Protein AF-A0ABD5Q611-F1 (afdb_monomer)

Sequence (118 aa):
MSETDDLRDRHEDLTPADRVVVSYPADLSDWGRFQVEKDTFEAYLRKTKTDRVRQGDGWEEFVGVGCCGSTLDVPLRVERIESGETFGPDTEIEWAVREACGMQGGWKVQSRDGPNEV

InterPro domains:
  IPR058274 Domain of unknown function DUF7968 [PF25922] (15-117)

Solvent-accessible surface area (backbone atoms only — not comparable to full-atom values): 7280 Å² total; per-residue (Å²): 136,75,92,77,65,69,82,67,57,86,62,69,86,58,45,51,16,58,32,35,34,37,26,37,41,62,79,60,49,71,70,57,51,61,48,61,75,30,70,69,43,49,55,43,45,32,68,70,42,59,56,84,56,53,70,68,45,65,52,72,44,79,74,48,64,47,100,84,71,47,75,43,65,45,62,35,30,28,74,38,66,42,58,59,33,18,41,26,92,79,35,41,79,42,83,43,78,35,82,57,78,77,69,93,72,86,78,82,79,88,78,89,78,77,89,80,84,129

Mean predicted aligned error: 12.03 Å

Structure (mmCIF, N/CA/C/O backbone):
data_AF-A0ABD5Q611-F1
#
_entry.id   AF-A0ABD5Q611-F1
#
loop_
_atom_site.group_PDB
_atom_site.id
_atom_site.type_symbol
_atom_site.label_atom_id
_atom_site.label_alt_id
_atom_site.label_comp_id
_atom_site.label_asym_id
_atom_site.label_entity_id
_atom_site.label_seq_id
_atom_site.pdbx_PDB_ins_code
_atom_site.Cartn_x
_atom_site.Cartn_y
_atom_site.Cartn_z
_atom_site.occupancy
_atom_site.B_iso_or_equiv
_atom_site.auth_seq_id
_atom_site.auth_comp_id
_atom_site.auth_asym_id
_atom_site.auth_atom_id
_atom_site.pdbx_PDB_model_num
ATOM 1 N N . MET A 1 1 ? -16.956 23.882 23.708 1.00 41.91 1 MET A N 1
ATOM 2 C CA . MET A 1 1 ? -16.518 22.484 23.521 1.00 41.91 1 MET A CA 1
ATOM 3 C C . MET A 1 1 ? -16.726 22.191 22.051 1.00 41.91 1 MET A C 1
ATOM 5 O O . MET A 1 1 ? -17.814 22.444 21.564 1.00 41.91 1 MET A O 1
ATOM 9 N N . SER A 1 2 ? -15.630 21.917 21.352 1.00 46.09 2 SER A N 1
ATOM 10 C CA . SER A 1 2 ? -15.431 22.192 19.927 1.00 46.09 2 SER A CA 1
ATOM 11 C C . SER A 1 2 ? -16.188 21.246 18.989 1.00 46.09 2 SER A C 1
ATOM 13 O O . SER A 1 2 ? -16.067 20.036 19.111 1.00 46.09 2 SER A O 1
ATOM 15 N N . GLU A 1 3 ? -16.864 21.815 17.989 1.00 49.81 3 GLU A N 1
ATOM 16 C CA . GLU A 1 3 ? -17.593 21.153 16.885 1.00 49.81 3 GLU A CA 1
ATOM 17 C C . GLU A 1 3 ? -16.686 20.426 15.860 1.00 49.81 3 GLU A C 1
ATOM 19 O O . GLU A 1 3 ? -17.089 20.149 14.737 1.00 49.81 3 GLU A O 1
ATOM 24 N N . THR A 1 4 ? -15.434 20.119 16.212 1.00 48.72 4 THR A N 1
ATOM 25 C CA . THR A 1 4 ? -14.454 19.462 15.317 1.00 48.72 4 THR A CA 1
ATOM 26 C C . THR A 1 4 ? -14.280 17.970 15.633 1.00 48.72 4 THR A C 1
ATOM 28 O O . THR A 1 4 ? -13.516 17.278 14.966 1.00 48.72 4 THR A O 1
ATOM 31 N N . ASP A 1 5 ? -14.988 17.465 16.645 1.00 50.66 5 ASP A N 1
ATOM 32 C CA . ASP A 1 5 ? -14.859 16.087 17.132 1.00 50.66 5 ASP A CA 1
ATOM 33 C C . ASP A 1 5 ? -15.815 15.091 16.452 1.00 50.66 5 ASP A C 1
ATOM 35 O O . ASP A 1 5 ? -15.577 13.897 16.509 1.00 50.66 5 A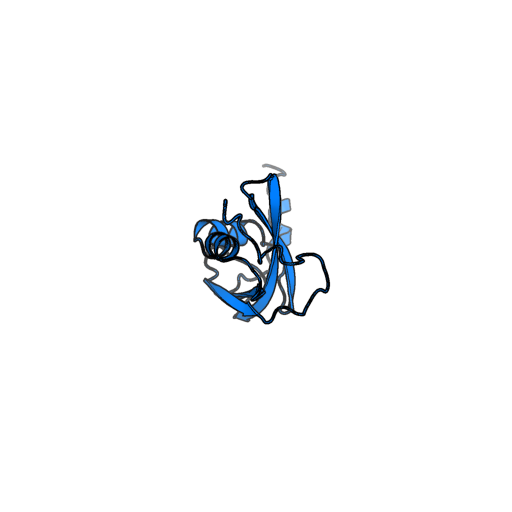SP A O 1
ATOM 39 N N . ASP A 1 6 ? -16.843 15.568 15.746 1.00 51.25 6 ASP A N 1
ATOM 40 C CA . ASP A 1 6 ? -17.959 14.735 15.254 1.00 51.25 6 ASP A CA 1
ATOM 41 C C . ASP A 1 6 ? -17.693 14.090 13.873 1.00 51.25 6 ASP A C 1
ATOM 43 O O . ASP A 1 6 ? -18.314 13.111 13.475 1.00 51.25 6 ASP A O 1
ATOM 47 N N . LEU A 1 7 ? -16.720 14.603 13.110 1.00 50.50 7 LEU A N 1
ATOM 48 C CA . LEU A 1 7 ? -16.393 14.070 11.776 1.00 50.50 7 LEU A CA 1
ATOM 49 C C . LEU A 1 7 ? -15.438 12.867 11.808 1.00 50.50 7 LEU A C 1
ATOM 51 O O . LEU A 1 7 ? -15.226 12.238 10.772 1.00 50.50 7 LEU A O 1
ATOM 55 N N . ARG A 1 8 ? -14.863 12.551 12.975 1.00 53.22 8 ARG A N 1
ATOM 56 C CA . ARG A 1 8 ? -13.990 11.382 13.175 1.00 53.22 8 ARG A CA 1
ATOM 57 C C . ARG A 1 8 ? -14.772 10.115 13.539 1.00 53.22 8 ARG A C 1
ATOM 59 O O . ARG A 1 8 ? -14.230 9.030 13.385 1.00 53.22 8 ARG A O 1
ATOM 66 N N . ASP A 1 9 ? -16.039 10.277 13.919 1.00 46.69 9 ASP A N 1
ATOM 67 C CA . ASP A 1 9 ? -16.898 9.226 14.476 1.00 46.69 9 ASP A CA 1
ATOM 68 C C . ASP A 1 9 ? -17.554 8.341 13.391 1.00 46.69 9 ASP A C 1
ATOM 70 O O . ASP A 1 9 ? -17.818 7.156 13.554 1.00 46.69 9 ASP A O 1
ATOM 74 N N . ARG A 1 10 ? -17.707 8.849 12.160 1.00 50.03 10 ARG A N 1
ATOM 75 C CA . ARG A 1 10 ? -18.337 8.068 11.073 1.00 50.03 10 ARG A CA 1
ATOM 76 C C . ARG A 1 10 ? -17.439 7.030 10.384 1.00 50.03 10 ARG A C 1
ATOM 78 O O . ARG A 1 10 ? -17.839 6.472 9.360 1.00 50.03 10 ARG A O 1
ATOM 85 N N . HIS A 1 11 ? -16.230 6.811 10.889 1.00 53.28 11 HIS A N 1
ATOM 86 C CA . HIS A 1 11 ? -15.332 5.731 10.452 1.00 53.28 11 HIS A CA 1
ATOM 87 C C . HIS A 1 11 ? -15.266 4.579 11.470 1.00 53.28 11 HIS A C 1
ATOM 89 O O . HIS A 1 11 ? -14.586 3.588 11.226 1.00 53.28 11 HIS A O 1
ATOM 95 N N . GLU A 1 12 ? -15.975 4.689 12.598 1.00 53.53 12 GLU A N 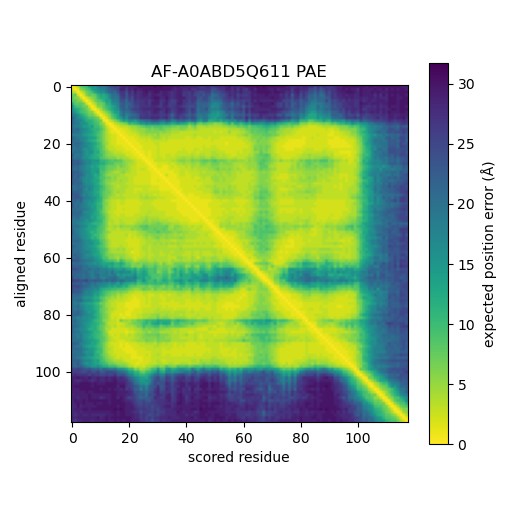1
ATOM 96 C CA . GLU A 1 12 ? -15.660 3.950 13.828 1.00 53.53 12 GLU A CA 1
ATOM 97 C C . GLU A 1 12 ? -16.163 2.504 13.919 1.00 53.53 12 GLU A C 1
ATOM 99 O O . GLU A 1 12 ? -15.773 1.792 14.841 1.00 53.53 12 GLU A O 1
ATOM 104 N N . ASP A 1 13 ? -16.944 2.011 12.958 1.00 60.91 13 ASP A N 1
ATOM 105 C CA . ASP A 1 13 ? -17.363 0.600 12.957 1.00 60.91 13 ASP A CA 1
ATOM 106 C C . ASP A 1 13 ? -16.431 -0.322 12.152 1.00 60.91 13 ASP A C 1
ATOM 108 O O . ASP A 1 13 ? -16.625 -1.542 12.135 1.00 60.91 13 ASP A O 1
ATOM 112 N N . LEU A 1 14 ? -15.430 0.219 11.451 1.00 73.69 14 LEU A N 1
ATOM 113 C CA . LEU A 1 14 ? -14.511 -0.607 10.672 1.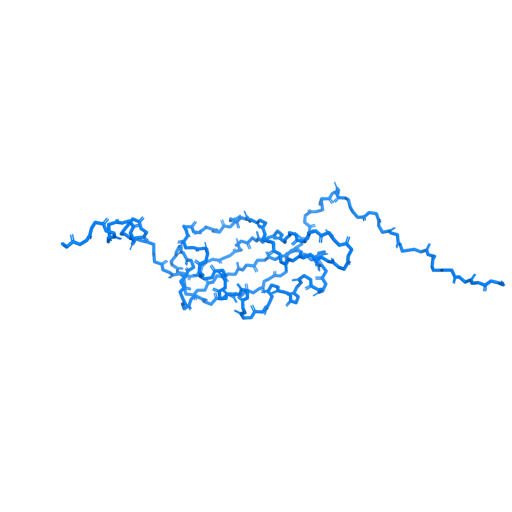00 73.69 14 LEU A CA 1
ATOM 114 C C . LEU A 1 14 ? -13.398 -1.123 11.582 1.00 73.69 14 LEU A C 1
ATOM 116 O O . LEU A 1 14 ? -12.543 -0.373 12.049 1.00 73.69 14 LEU A O 1
ATOM 120 N N . THR A 1 15 ? -13.394 -2.432 11.823 1.00 86.31 15 THR A N 1
ATOM 121 C CA . THR A 1 15 ? -12.303 -3.071 12.561 1.00 86.31 15 THR A CA 1
ATOM 122 C C . THR A 1 15 ? -11.058 -3.149 11.673 1.00 86.31 15 THR A C 1
ATOM 124 O O . THR A 1 15 ? -11.160 -3.601 10.528 1.00 86.31 15 THR A O 1
ATOM 127 N N . PRO A 1 16 ? -9.883 -2.697 12.150 1.00 89.38 16 PRO A N 1
ATOM 128 C CA . PRO A 1 16 ? -8.648 -2.806 11.388 1.00 89.38 16 PRO A CA 1
ATOM 129 C C . PRO A 1 16 ? -8.288 -4.268 11.163 1.00 89.38 16 PRO A C 1
ATOM 131 O O . PRO A 1 16 ? -8.472 -5.107 12.045 1.00 89.38 16 PRO A O 1
ATOM 134 N N . ALA A 1 17 ? -7.795 -4.563 9.965 1.00 91.56 17 ALA A N 1
ATOM 135 C CA . ALA A 1 17 ? -7.359 -5.902 9.624 1.00 91.56 17 ALA A CA 1
ATOM 136 C C . ALA A 1 17 ? -6.052 -6.255 10.331 1.00 91.56 17 ALA A C 1
ATOM 138 O O . ALA A 1 17 ? -5.161 -5.411 10.442 1.00 91.56 17 ALA A O 1
ATOM 139 N N . ASP A 1 18 ? -5.916 -7.509 10.759 1.00 91.69 18 ASP A N 1
ATOM 140 C CA . ASP A 1 18 ? -4.653 -8.004 11.311 1.00 91.69 18 ASP A CA 1
ATOM 141 C C . ASP A 1 18 ? -3.610 -8.083 10.190 1.00 91.69 18 ASP A C 1
ATOM 143 O O . ASP A 1 18 ? -2.458 -7.679 10.358 1.00 91.69 18 ASP A O 1
ATOM 147 N N . ARG A 1 19 ? -4.035 -8.557 9.011 1.00 92.62 19 ARG A N 1
ATOM 148 C CA . ARG A 1 19 ? -3.172 -8.703 7.838 1.00 92.62 19 ARG A CA 1
ATOM 149 C C . ARG A 1 19 ? -3.932 -8.503 6.534 1.00 92.62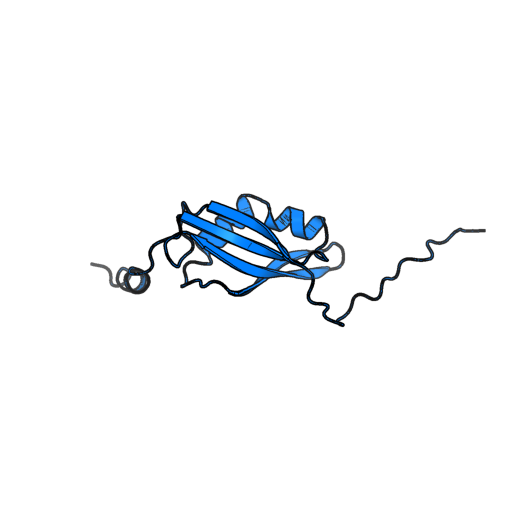 19 ARG A C 1
ATOM 151 O O . ARG A 1 19 ? -5.026 -9.030 6.345 1.00 92.62 19 ARG A O 1
ATOM 158 N N . VAL A 1 20 ? -3.316 -7.802 5.590 1.00 93.56 20 VAL A N 1
ATOM 159 C CA . VAL A 1 20 ? -3.837 -7.605 4.233 1.00 93.56 20 VAL A CA 1
ATOM 160 C C . VAL A 1 20 ? -2.777 -8.017 3.222 1.00 93.56 20 VAL A C 1
ATOM 162 O O . VAL A 1 20 ? -1.645 -7.544 3.266 1.00 93.56 20 VAL A O 1
ATOM 165 N N . VAL A 1 21 ? -3.151 -8.887 2.286 1.00 94.62 21 VAL A N 1
ATOM 166 C CA . VAL A 1 21 ? -2.296 -9.258 1.155 1.00 94.62 21 VAL A CA 1
ATOM 167 C C . VAL A 1 21 ? -2.647 -8.359 -0.018 1.00 94.62 21 VAL A C 1
ATOM 169 O O . VAL A 1 21 ? -3.771 -8.406 -0.528 1.00 94.62 21 VAL A O 1
ATOM 172 N N . VAL A 1 22 ? -1.686 -7.556 -0.457 1.00 93.69 22 VAL A N 1
ATOM 173 C CA . VAL A 1 22 ? -1.818 -6.648 -1.596 1.00 93.69 22 VAL A CA 1
ATOM 174 C C . VAL A 1 22 ? -0.912 -7.138 -2.712 1.00 93.69 22 VAL A C 1
ATOM 176 O O . VAL A 1 22 ? 0.250 -7.465 -2.487 1.00 93.69 22 VAL A O 1
ATOM 179 N N . SER A 1 23 ? -1.434 -7.187 -3.932 1.00 92.69 23 SER A N 1
ATOM 180 C CA . SER A 1 23 ? -0.667 -7.565 -5.103 1.00 92.69 23 SER A CA 1
ATOM 181 C C . SER A 1 23 ? -0.418 -6.418 -6.063 1.00 92.69 23 SER A C 1
ATOM 183 O O . SER A 1 23 ? -1.245 -5.522 -6.244 1.00 92.69 23 SER A O 1
ATOM 185 N N . TYR A 1 24 ? 0.720 -6.506 -6.738 1.00 89.62 24 TYR A N 1
ATOM 186 C CA . TYR A 1 24 ? 1.062 -5.707 -7.905 1.00 89.62 24 TYR A CA 1
ATOM 187 C C . TYR A 1 24 ? 1.364 -6.644 -9.089 1.00 89.62 24 TYR A C 1
ATOM 189 O O . TYR A 1 24 ? 1.645 -7.833 -8.887 1.00 89.62 24 TYR A O 1
ATOM 197 N N . PRO A 1 25 ? 1.259 -6.174 -10.342 1.00 87.62 25 PRO A N 1
ATOM 198 C CA . PRO A 1 25 ? 1.395 -7.054 -11.492 1.00 87.62 25 PRO A CA 1
ATOM 199 C C . PRO A 1 25 ? 2.861 -7.426 -11.759 1.00 87.62 25 PRO A C 1
ATOM 201 O O . PRO A 1 25 ? 3.782 -6.653 -11.494 1.00 87.62 25 PRO A O 1
ATOM 204 N N . ALA A 1 26 ? 3.084 -8.620 -12.305 1.00 86.06 26 ALA A N 1
ATOM 205 C CA . ALA A 1 26 ? 4.417 -9.154 -12.574 1.00 86.06 26 ALA A CA 1
ATOM 206 C C . ALA A 1 26 ? 5.230 -8.327 -13.587 1.00 86.06 26 ALA A C 1
ATOM 208 O O . ALA A 1 26 ? 6.454 -8.421 -13.594 1.00 86.06 26 ALA A O 1
ATOM 209 N N . ASP A 1 27 ? 4.597 -7.502 -14.422 1.00 82.25 27 ASP A N 1
ATOM 210 C CA . ASP A 1 27 ? 5.283 -6.583 -15.338 1.00 82.25 27 ASP A CA 1
ATOM 211 C C . ASP A 1 27 ? 5.732 -5.271 -14.670 1.00 82.25 27 ASP A C 1
ATOM 213 O O . ASP A 1 27 ? 6.435 -4.477 -15.297 1.00 82.25 27 ASP A O 1
ATOM 217 N N . LEU A 1 28 ? 5.395 -5.053 -13.389 1.00 83.38 28 LEU A N 1
ATOM 218 C CA . LEU A 1 28 ? 5.881 -3.898 -12.642 1.00 83.38 28 LEU A CA 1
ATOM 219 C C . LEU A 1 28 ? 7.412 -3.910 -12.600 1.00 83.38 28 LEU A C 1
ATOM 221 O O . LEU A 1 28 ? 8.021 -4.888 -12.161 1.00 83.38 28 LEU A O 1
ATOM 225 N N . SER A 1 29 ? 8.015 -2.796 -13.020 1.00 81.88 29 SER A N 1
ATOM 226 C CA . SER A 1 29 ? 9.468 -2.602 -12.990 1.00 81.88 29 SER A CA 1
ATOM 227 C C . SER A 1 29 ? 10.054 -2.790 -11.587 1.00 81.88 29 SER A C 1
ATOM 229 O O . SER A 1 29 ? 9.416 -2.437 -10.594 1.00 81.88 29 SER A O 1
ATOM 231 N N . ASP A 1 30 ? 11.305 -3.250 -11.501 1.00 83.50 30 ASP A N 1
ATOM 232 C CA . ASP A 1 30 ? 12.008 -3.426 -10.220 1.00 83.50 30 ASP A CA 1
ATOM 233 C C . ASP A 1 30 ? 12.059 -2.134 -9.394 1.00 83.50 30 ASP A C 1
ATOM 235 O O . ASP A 1 30 ? 11.961 -2.165 -8.170 1.00 83.50 30 ASP A O 1
ATOM 239 N N . TRP A 1 31 ? 12.149 -0.977 -10.060 1.00 83.06 31 TRP A N 1
ATOM 240 C CA . TRP A 1 31 ? 12.089 0.318 -9.385 1.00 83.06 31 TRP A CA 1
ATOM 241 C C . TRP A 1 31 ? 10.725 0.566 -8.730 1.00 83.06 31 TRP A C 1
ATOM 243 O O . TRP A 1 31 ? 10.680 1.021 -7.591 1.00 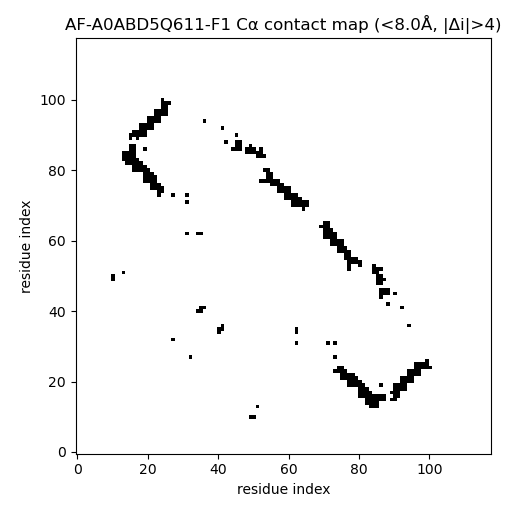83.06 31 TRP A O 1
ATOM 253 N N . GLY A 1 32 ? 9.625 0.242 -9.419 1.00 83.38 32 GLY A N 1
ATOM 254 C CA . GLY A 1 32 ? 8.272 0.345 -8.866 1.00 83.38 32 GLY A CA 1
ATOM 255 C C . GLY A 1 32 ? 8.065 -0.596 -7.679 1.00 83.38 32 GLY A C 1
ATOM 256 O O . GLY A 1 32 ? 7.568 -0.159 -6.644 1.00 83.38 32 GLY A O 1
ATOM 257 N N . ARG A 1 33 ? 8.538 -1.846 -7.791 1.00 85.31 33 ARG A N 1
ATOM 258 C CA . ARG A 1 33 ? 8.529 -2.832 -6.693 1.00 85.31 33 ARG A CA 1
ATOM 259 C C . ARG A 1 33 ? 9.278 -2.312 -5.471 1.00 85.31 33 ARG A C 1
ATOM 261 O O . ARG A 1 33 ? 8.741 -2.284 -4.371 1.00 85.31 33 ARG A O 1
ATOM 268 N N . PHE A 1 34 ? 10.477 -1.778 -5.691 1.00 85.12 34 PHE A N 1
ATOM 269 C CA . PHE A 1 34 ? 11.285 -1.187 -4.632 1.00 85.12 34 PHE A CA 1
ATOM 270 C C . PHE A 1 34 ? 10.622 0.020 -3.953 1.00 85.12 34 PHE A C 1
ATOM 272 O O . PHE A 1 34 ? 10.940 0.302 -2.804 1.00 85.12 34 PHE A O 1
ATOM 279 N N . GLN A 1 35 ? 9.741 0.774 -4.621 1.00 85.69 35 GLN A N 1
ATOM 280 C CA . GLN A 1 35 ? 9.004 1.852 -3.948 1.00 85.69 35 GLN A CA 1
ATOM 281 C C . GLN A 1 35 ? 7.860 1.317 -3.086 1.00 85.69 35 GLN A C 1
ATOM 283 O O . GLN A 1 35 ? 7.706 1.794 -1.963 1.00 85.69 35 GLN A O 1
ATOM 288 N N . VAL A 1 36 ? 7.083 0.352 -3.590 1.00 87.06 36 VAL A N 1
ATOM 289 C CA . VAL A 1 36 ? 5.908 -0.166 -2.866 1.00 87.06 36 VAL A CA 1
ATOM 290 C C . VAL A 1 36 ? 6.288 -1.038 -1.669 1.00 87.06 36 VAL A C 1
ATOM 292 O O . VAL A 1 36 ? 5.617 -0.984 -0.649 1.00 87.06 36 VAL A O 1
ATOM 295 N N . GLU A 1 37 ? 7.409 -1.758 -1.737 1.00 88.25 37 GLU A N 1
ATOM 296 C CA . GLU A 1 37 ? 7.894 -2.630 -0.652 1.00 88.25 37 GLU A CA 1
ATOM 297 C C . GLU A 1 37 ? 8.628 -1.877 0.476 1.00 88.25 37 GLU A C 1
ATOM 299 O O . GLU A 1 37 ? 9.219 -2.488 1.362 1.00 88.25 37 GLU A O 1
ATOM 304 N N . LYS A 1 38 ? 8.639 -0.537 0.464 1.00 90.00 38 LYS A N 1
ATOM 305 C CA . LYS A 1 38 ? 9.235 0.256 1.550 1.00 90.00 38 LYS A CA 1
ATOM 306 C C . LYS A 1 38 ? 8.275 0.409 2.717 1.00 90.00 38 LYS A C 1
ATOM 308 O O . LYS A 1 38 ? 7.125 0.800 2.524 1.00 90.00 38 LYS A O 1
ATOM 313 N N . ASP A 1 39 ? 8.817 0.377 3.934 1.00 88.88 39 ASP A N 1
ATOM 314 C CA . ASP A 1 39 ? 8.070 0.676 5.166 1.00 88.88 39 ASP A CA 1
ATOM 315 C C . ASP A 1 39 ? 7.358 2.039 5.118 1.00 88.88 39 ASP A C 1
ATOM 317 O O . ASP A 1 39 ? 6.291 2.233 5.694 1.00 88.88 39 ASP A O 1
ATOM 321 N N . THR A 1 40 ? 7.945 3.021 4.421 1.00 88.69 40 THR A N 1
ATOM 322 C CA . THR A 1 40 ? 7.335 4.353 4.269 1.00 88.69 40 THR A CA 1
ATOM 323 C C . THR A 1 40 ? 6.060 4.305 3.429 1.00 88.69 40 THR A C 1
ATOM 325 O O . THR A 1 40 ? 5.120 5.048 3.709 1.00 88.69 40 THR A O 1
ATOM 328 N N . PHE A 1 41 ? 6.018 3.437 2.419 1.00 88.56 41 PHE A N 1
ATOM 329 C CA . PHE A 1 41 ? 4.841 3.243 1.581 1.00 88.56 41 PHE A CA 1
ATOM 330 C C . PHE A 1 41 ? 3.761 2.459 2.328 1.00 88.56 41 PHE A C 1
ATOM 332 O O . PHE A 1 41 ? 2.598 2.851 2.317 1.00 88.56 41 PHE A O 1
ATOM 339 N N . GLU A 1 42 ? 4.142 1.431 3.084 1.00 90.75 42 GLU A N 1
ATOM 340 C CA . GLU A 1 42 ? 3.215 0.722 3.972 1.00 90.75 42 GLU A CA 1
ATOM 341 C C . GLU A 1 42 ? 2.596 1.656 5.016 1.00 90.75 42 GLU A C 1
ATOM 343 O O . GLU A 1 42 ? 1.377 1.705 5.180 1.00 90.75 42 GLU A O 1
ATOM 348 N N . ALA A 1 43 ? 3.418 2.477 5.674 1.00 89.56 43 ALA A N 1
ATOM 349 C CA . ALA A 1 43 ? 2.944 3.480 6.622 1.00 89.56 43 ALA A CA 1
ATOM 350 C C . ALA A 1 43 ? 2.045 4.538 5.962 1.00 89.56 43 ALA A C 1
ATOM 352 O O . ALA A 1 43 ? 1.165 5.087 6.625 1.00 89.56 43 ALA A O 1
ATOM 353 N N . TYR A 1 44 ? 2.266 4.845 4.681 1.00 89.62 44 TYR A N 1
ATOM 354 C CA . TYR A 1 44 ? 1.373 5.695 3.899 1.00 89.62 44 TYR A CA 1
ATOM 355 C C . TYR A 1 44 ? 0.018 5.012 3.691 1.00 89.62 44 TYR A C 1
ATOM 357 O O . TYR A 1 44 ? -0.997 5.615 4.028 1.00 89.62 44 TYR A O 1
ATOM 365 N N . LEU A 1 45 ? -0.010 3.752 3.245 1.00 89.25 45 LEU A N 1
ATOM 366 C CA . LEU A 1 45 ? -1.253 3.000 3.040 1.00 89.25 45 LEU A CA 1
ATOM 367 C C . LEU A 1 45 ? -2.078 2.892 4.326 1.00 89.25 45 LEU A C 1
ATOM 369 O O . LEU A 1 45 ? -3.273 3.169 4.298 1.00 89.25 45 LEU A O 1
ATOM 373 N N . ARG A 1 46 ? -1.441 2.610 5.469 1.00 88.81 46 ARG A N 1
ATOM 374 C CA . ARG A 1 46 ? -2.106 2.589 6.788 1.00 88.81 46 ARG A CA 1
ATOM 375 C C . ARG A 1 46 ? -2.733 3.929 7.186 1.00 88.81 46 ARG A C 1
ATOM 377 O O . ARG A 1 46 ? -3.635 3.966 8.012 1.00 88.81 46 ARG A O 1
ATOM 384 N N . LYS A 1 47 ? -2.239 5.043 6.639 1.00 87.56 47 LYS A N 1
ATOM 385 C CA . LYS A 1 47 ? -2.752 6.393 6.924 1.00 87.56 47 LYS A CA 1
ATOM 386 C C . LYS A 1 47 ? -3.789 6.865 5.916 1.00 87.56 47 LYS A C 1
ATOM 388 O O . LYS A 1 47 ? -4.606 7.710 6.266 1.00 87.56 47 LYS A O 1
ATOM 393 N N . THR A 1 48 ? -3.713 6.401 4.671 1.00 87.00 48 THR A N 1
ATOM 394 C CA . THR A 1 48 ? -4.556 6.902 3.578 1.00 87.00 48 THR A CA 1
ATOM 395 C C . THR A 1 48 ? -5.680 5.957 3.193 1.00 87.00 48 THR A C 1
ATOM 397 O O . THR A 1 48 ? -6.712 6.428 2.726 1.00 87.00 48 THR A O 1
ATOM 400 N N . LYS A 1 49 ? -5.530 4.647 3.406 1.00 84.94 49 LYS A N 1
ATOM 401 C CA . LYS A 1 49 ? -6.559 3.633 3.128 1.00 84.94 49 LYS A CA 1
ATOM 402 C C . LYS A 1 49 ? -7.375 3.323 4.377 1.00 84.94 49 LYS A C 1
ATOM 404 O O . LYS A 1 49 ? -7.527 2.170 4.761 1.00 84.94 49 LYS A O 1
ATOM 409 N N . THR A 1 50 ? -7.900 4.364 5.012 1.00 79.50 50 THR A N 1
ATOM 410 C CA . THR A 1 50 ? -8.759 4.193 6.187 1.00 79.50 50 THR A CA 1
ATOM 411 C C . THR A 1 50 ? -10.142 3.671 5.801 1.00 79.50 50 THR A C 1
ATOM 413 O O . THR A 1 50 ? -10.869 3.167 6.653 1.00 79.50 50 THR A O 1
ATOM 416 N N . ASP A 1 51 ? -10.563 3.832 4.541 1.00 83.88 51 ASP A N 1
ATOM 417 C CA . ASP A 1 51 ? -11.887 3.407 4.082 1.00 83.88 51 ASP A CA 1
ATOM 418 C C . ASP A 1 51 ? -12.054 1.883 4.096 1.00 83.88 51 ASP A C 1
ATOM 420 O O . ASP A 1 51 ? -11.091 1.122 4.195 1.00 83.88 51 ASP A O 1
ATOM 424 N N . ARG A 1 52 ? -13.308 1.432 3.980 1.00 86.19 52 ARG A N 1
ATOM 425 C CA . ARG A 1 52 ? -13.624 0.005 3.922 1.00 86.19 52 ARG A CA 1
ATOM 426 C C . ARG A 1 52 ? -12.912 -0.651 2.740 1.00 86.19 52 ARG A C 1
ATOM 428 O O . ARG A 1 52 ? -13.139 -0.254 1.598 1.00 86.19 52 ARG A O 1
ATOM 435 N N . VAL A 1 53 ? -12.170 -1.717 3.017 1.00 88.69 53 VAL A N 1
ATOM 436 C CA . VAL A 1 53 ? -11.478 -2.537 2.021 1.00 88.69 53 VAL A CA 1
ATOM 437 C C . VAL A 1 53 ? -12.094 -3.919 1.931 1.00 88.69 53 VAL A C 1
ATOM 439 O O . VAL A 1 53 ? -12.488 -4.530 2.925 1.00 88.69 53 VAL A O 1
ATOM 442 N N . ARG A 1 54 ? -12.199 -4.417 0.704 1.00 88.44 54 ARG A N 1
ATOM 443 C CA . ARG A 1 54 ? -12.702 -5.749 0.388 1.00 88.44 54 ARG A CA 1
ATOM 444 C C . ARG A 1 54 ? -11.700 -6.500 -0.465 1.00 88.44 54 ARG A C 1
ATOM 446 O O . ARG A 1 54 ? -10.928 -5.927 -1.230 1.00 88.44 54 ARG A O 1
ATOM 453 N N . GLN A 1 55 ? -11.756 -7.823 -0.366 1.00 90.94 55 GLN A N 1
ATOM 454 C CA . GLN A 1 55 ? -11.045 -8.677 -1.303 1.00 90.94 55 GLN A CA 1
ATOM 455 C C . GLN A 1 55 ? -11.460 -8.338 -2.741 1.00 90.94 55 GLN A C 1
ATOM 457 O O . GLN A 1 55 ? -12.648 -8.277 -3.057 1.00 90.94 55 GLN A O 1
ATOM 462 N N . GLY A 1 56 ? -10.468 -8.154 -3.607 1.00 90.19 56 GLY A N 1
ATOM 463 C CA . GLY A 1 56 ? -10.645 -7.781 -5.005 1.00 90.19 56 GLY A CA 1
ATOM 464 C C . GLY A 1 56 ? -10.646 -6.276 -5.263 1.00 90.19 56 GLY A C 1
ATOM 465 O O . GLY A 1 56 ? -10.549 -5.898 -6.432 1.00 90.19 56 GLY A O 1
ATOM 466 N N . ASP A 1 57 ? -10.698 -5.430 -4.228 1.00 90.94 57 ASP A N 1
ATOM 467 C CA . ASP A 1 57 ? -10.577 -3.983 -4.406 1.00 90.94 57 ASP A CA 1
ATOM 468 C C . ASP A 1 57 ? -9.224 -3.655 -5.035 1.00 90.94 57 ASP A C 1
ATOM 470 O O . ASP A 1 57 ? -8.180 -4.148 -4.604 1.00 90.94 57 ASP A O 1
ATOM 474 N N . GLY A 1 58 ? -9.251 -2.832 -6.079 1.00 90.25 58 GLY A N 1
ATOM 475 C CA . GLY A 1 58 ? -8.063 -2.406 -6.800 1.00 90.25 58 GLY A CA 1
ATOM 476 C C . GLY A 1 58 ? -8.040 -0.900 -6.981 1.00 90.25 58 GLY A C 1
ATOM 477 O O . GLY A 1 58 ? -9.081 -0.275 -7.186 1.00 90.25 58 GLY A O 1
ATOM 478 N N . TRP A 1 59 ? -6.848 -0.324 -6.902 1.00 89.69 59 TRP A N 1
ATOM 479 C CA . TRP A 1 59 ? -6.617 1.100 -7.108 1.00 89.69 59 TRP A CA 1
ATOM 480 C C . TRP A 1 59 ? -5.245 1.332 -7.729 1.00 89.69 59 TRP A C 1
ATOM 482 O O . TRP A 1 59 ? -4.347 0.495 -7.645 1.00 89.69 59 TRP A O 1
ATOM 492 N N . GLU A 1 60 ? -5.088 2.491 -8.347 1.00 87.25 60 GLU A N 1
ATOM 493 C CA . GLU A 1 60 ? -3.810 2.959 -8.865 1.00 87.25 60 GLU A CA 1
ATOM 494 C C . GLU A 1 60 ? -3.167 3.865 -7.817 1.00 87.25 60 GLU A C 1
ATOM 496 O O . GLU A 1 60 ? -3.814 4.778 -7.301 1.00 87.25 60 GLU A O 1
ATOM 501 N N . GLU A 1 61 ? -1.921 3.571 -7.451 1.00 87.00 61 GLU A N 1
ATOM 502 C CA . GLU A 1 61 ? -1.180 4.339 -6.454 1.00 87.00 61 GLU A CA 1
ATOM 503 C C . GLU A 1 61 ? 0.041 4.997 -7.087 1.00 87.00 61 GLU A C 1
ATOM 505 O O . GLU A 1 61 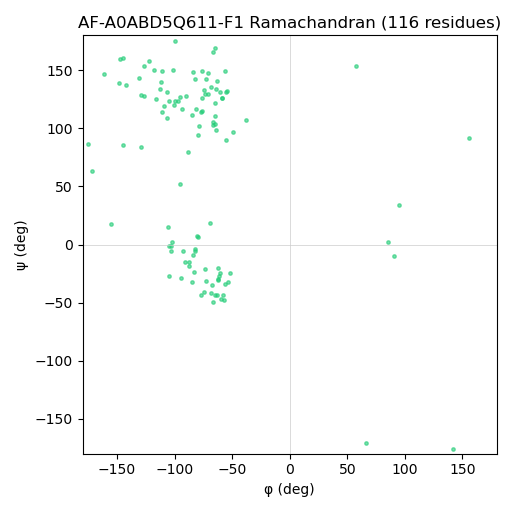? 0.879 4.333 -7.704 1.00 87.00 61 GLU A O 1
ATOM 510 N N . PHE A 1 62 ? 0.147 6.312 -6.925 1.00 83.50 62 PHE A N 1
ATOM 511 C CA . PHE A 1 62 ? 1.247 7.082 -7.484 1.00 83.50 62 PHE A CA 1
ATOM 512 C C . PHE A 1 62 ? 2.513 6.869 -6.647 1.00 83.50 62 PHE A C 1
ATOM 514 O O . PHE A 1 62 ? 2.588 7.293 -5.492 1.00 83.50 62 PHE A O 1
ATOM 521 N N . VAL A 1 63 ? 3.539 6.246 -7.233 1.00 79.31 63 VAL A N 1
ATOM 522 C CA . VAL A 1 63 ? 4.808 5.948 -6.532 1.00 79.31 63 VAL A CA 1
ATOM 523 C C . VAL A 1 63 ? 5.948 6.892 -6.905 1.00 79.31 63 VAL A C 1
ATOM 525 O O . VAL A 1 63 ? 7.030 6.832 -6.319 1.00 79.31 63 VAL A O 1
ATOM 528 N N . GLY A 1 64 ? 5.725 7.784 -7.869 1.00 71.06 64 GLY A N 1
ATOM 529 C CA . GLY A 1 64 ? 6.668 8.841 -8.209 1.00 71.06 64 GLY A CA 1
ATOM 530 C C . GLY A 1 64 ? 6.771 9.128 -9.699 1.00 71.06 64 GLY A C 1
ATOM 531 O O . GLY A 1 64 ? 6.071 8.563 -10.536 1.00 71.06 64 GLY A O 1
ATOM 532 N N . VAL A 1 65 ? 7.688 10.040 -10.016 1.00 71.75 65 VAL A N 1
ATOM 533 C CA . VAL A 1 65 ? 8.017 10.432 -11.385 1.00 71.75 65 VAL A CA 1
ATOM 534 C C . VAL A 1 65 ? 9.357 9.806 -11.758 1.00 71.75 65 VAL A C 1
ATOM 536 O O . VAL A 1 65 ? 10.356 10.009 -11.067 1.00 71.75 65 VAL A O 1
ATOM 539 N N . GLY A 1 66 ? 9.384 9.038 -12.845 1.00 61.62 66 GLY A N 1
ATOM 540 C CA . GLY A 1 66 ? 10.615 8.481 -13.393 1.00 61.62 66 GLY A CA 1
ATOM 541 C C . GLY A 1 66 ? 11.568 9.566 -13.909 1.00 61.62 66 GLY A C 1
ATOM 542 O O . GLY A 1 66 ? 11.195 10.725 -14.085 1.00 61.62 66 GLY A O 1
ATOM 543 N N . CYS A 1 67 ? 12.804 9.167 -14.225 1.00 55.78 67 CYS A N 1
ATOM 544 C CA . CYS A 1 67 ? 13.889 10.052 -14.685 1.00 55.78 67 CYS A CA 1
ATOM 545 C C . CYS A 1 67 ? 13.502 10.969 -15.871 1.00 55.78 67 CYS A C 1
ATOM 547 O O . CYS A 1 67 ? 14.069 12.044 -16.041 1.00 55.78 67 CYS A O 1
ATOM 549 N N . CYS A 1 68 ? 12.505 10.575 -16.669 1.00 67.75 68 CYS A N 1
ATOM 550 C CA . CYS A 1 68 ? 12.051 11.307 -17.853 1.00 67.75 68 CYS A CA 1
ATOM 551 C C . CYS A 1 68 ? 10.711 12.044 -17.672 1.00 67.75 68 CYS A C 1
ATOM 553 O O . CYS A 1 68 ? 10.097 12.425 -18.665 1.00 67.75 68 CYS A O 1
ATOM 555 N N . GLY A 1 69 ? 10.228 12.240 -16.441 1.00 59.41 69 GLY A N 1
ATOM 556 C CA . GLY A 1 69 ? 8.988 12.989 -16.198 1.00 59.41 69 GLY A CA 1
ATOM 557 C C . GLY A 1 69 ? 7.698 12.166 -16.307 1.00 59.41 69 GLY A C 1
ATOM 558 O O . GLY A 1 69 ? 6.615 12.721 -16.156 1.00 59.41 69 GLY A O 1
ATOM 559 N N . SER A 1 70 ? 7.788 10.857 -16.555 1.00 62.66 70 SER A N 1
ATOM 560 C CA . SER A 1 70 ? 6.627 9.960 -16.571 1.00 62.66 70 SER A CA 1
ATOM 561 C C . SER A 1 70 ? 6.172 9.654 -15.147 1.00 62.66 70 SER A C 1
ATOM 563 O O . SER A 1 70 ? 6.982 9.204 -14.335 1.00 62.66 70 SER A O 1
ATOM 565 N N . THR A 1 71 ? 4.895 9.885 -14.844 1.00 71.19 71 THR A N 1
ATOM 566 C CA . THR A 1 71 ? 4.280 9.400 -13.606 1.00 71.19 71 THR A CA 1
ATOM 567 C C . THR A 1 71 ? 4.185 7.880 -13.668 1.00 71.19 71 THR A C 1
ATOM 569 O O . THR A 1 71 ? 3.853 7.319 -14.714 1.00 71.19 71 THR A O 1
ATOM 572 N N . LEU A 1 72 ? 4.549 7.213 -12.576 1.00 75.00 72 LEU A N 1
ATOM 573 C CA . LEU A 1 72 ? 4.327 5.785 -12.423 1.00 75.00 72 LEU A CA 1
ATOM 574 C C . LEU A 1 72 ? 3.190 5.580 -11.431 1.00 75.00 72 LEU A C 1
ATOM 576 O O . LEU A 1 72 ? 3.349 5.800 -10.228 1.00 75.00 72 LEU A O 1
ATOM 580 N N . ASP A 1 73 ? 2.065 5.137 -11.970 1.00 82.94 73 ASP A N 1
ATOM 581 C CA . ASP A 1 73 ? 0.903 4.700 -11.219 1.00 82.94 73 ASP A CA 1
ATOM 582 C C . ASP A 1 73 ? 0.933 3.169 -11.158 1.00 82.94 73 ASP A C 1
ATOM 584 O O . ASP A 1 73 ? 1.050 2.487 -12.180 1.00 82.94 73 ASP A O 1
ATOM 588 N N . VAL A 1 74 ? 0.920 2.616 -9.946 1.00 84.69 74 VAL A N 1
AT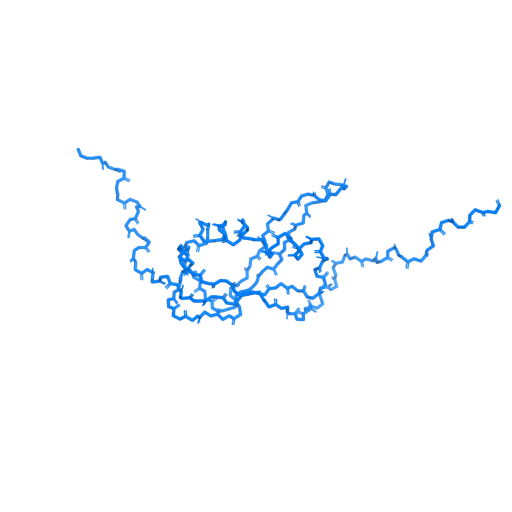OM 589 C CA . VAL A 1 74 ? 1.020 1.172 -9.719 1.00 84.69 74 VAL A CA 1
ATOM 590 C C . VAL A 1 74 ? -0.372 0.610 -9.445 1.00 84.69 74 VAL A C 1
ATOM 592 O O . VAL A 1 74 ? -0.990 1.007 -8.457 1.00 84.69 74 VAL A O 1
ATOM 595 N N . PRO A 1 75 ? -0.874 -0.331 -10.266 1.00 87.50 75 PRO A N 1
ATOM 596 C CA . PRO A 1 75 ? -2.191 -0.920 -10.067 1.00 87.50 75 PRO A CA 1
ATOM 597 C C . PRO A 1 75 ? -2.136 -2.001 -8.981 1.00 87.50 75 PRO A C 1
ATOM 599 O O . PRO A 1 75 ? -1.844 -3.177 -9.251 1.00 87.50 75 PRO A O 1
ATOM 602 N N . LEU A 1 76 ? -2.443 -1.590 -7.755 1.00 90.44 76 LEU A N 1
ATOM 603 C CA . LEU A 1 76 ? -2.521 -2.440 -6.576 1.00 90.44 76 LEU A CA 1
ATOM 604 C C . LEU A 1 76 ? -3.886 -3.118 -6.478 1.00 90.44 76 LEU A C 1
ATOM 606 O O . LEU A 1 76 ? -4.904 -2.568 -6.904 1.00 90.44 76 LEU A O 1
ATOM 610 N N . ARG A 1 77 ? -3.915 -4.325 -5.912 1.00 92.00 77 ARG A N 1
ATOM 611 C CA . ARG A 1 77 ? -5.155 -5.058 -5.641 1.00 92.00 77 ARG A CA 1
ATOM 612 C C . ARG A 1 77 ? -5.080 -5.801 -4.321 1.00 92.00 77 ARG A C 1
ATOM 614 O O . ARG A 1 77 ? -4.086 -6.459 -4.045 1.00 92.00 77 ARG A O 1
ATOM 621 N N . VAL A 1 78 ? -6.146 -5.767 -3.536 1.00 94.06 78 VAL A N 1
ATOM 622 C CA . VAL A 1 78 ? -6.270 -6.588 -2.330 1.00 94.06 78 VAL A CA 1
ATOM 623 C C . VAL A 1 78 ? -6.614 -8.015 -2.735 1.00 94.06 78 VAL A C 1
ATOM 625 O O . VAL A 1 78 ? -7.694 -8.292 -3.254 1.00 94.06 78 VAL A O 1
ATOM 628 N N . GLU A 1 79 ? -5.700 -8.943 -2.486 1.00 93.38 79 GLU A N 1
ATOM 629 C CA . GLU A 1 79 ? -5.915 -10.371 -2.731 1.00 93.38 79 GLU A CA 1
ATOM 630 C C . GLU A 1 79 ? -6.623 -11.045 -1.563 1.00 93.38 79 GLU A C 1
ATOM 632 O O . GLU A 1 79 ? -7.355 -12.016 -1.758 1.00 93.38 79 GLU A O 1
ATOM 637 N N . ARG A 1 80 ? -6.379 -10.577 -0.338 1.00 92.25 80 ARG A N 1
ATOM 638 C CA . ARG A 1 80 ? -6.873 -11.215 0.882 1.00 92.25 80 ARG A CA 1
ATOM 639 C C . ARG A 1 80 ? -6.843 -10.238 2.047 1.00 92.25 80 ARG A C 1
ATOM 641 O O . ARG A 1 80 ? -5.944 -9.409 2.132 1.00 92.25 80 ARG A O 1
ATOM 648 N N . ILE A 1 81 ? -7.810 -10.387 2.942 1.00 92.62 81 ILE A N 1
ATOM 649 C CA . ILE A 1 81 ? -7.909 -9.652 4.201 1.00 92.62 81 ILE A CA 1
ATOM 650 C C . ILE A 1 81 ? -8.123 -10.693 5.297 1.00 92.62 81 ILE A C 1
ATOM 652 O O . ILE A 1 81 ? -8.995 -11.554 5.162 1.00 92.62 81 ILE A O 1
ATOM 656 N N . GLU A 1 82 ? -7.313 -10.633 6.343 1.00 90.94 82 GLU A N 1
ATOM 657 C CA . GLU A 1 82 ? -7.395 -11.486 7.524 1.00 90.94 82 GLU A CA 1
ATOM 658 C C . GLU A 1 82 ? -7.850 -10.622 8.702 1.00 90.94 82 GLU A C 1
ATOM 660 O O . GLU A 1 82 ? -7.120 -9.725 9.132 1.00 90.94 82 GLU A O 1
ATOM 665 N N . SER A 1 83 ? -9.061 -10.915 9.196 1.00 85.00 83 SER A N 1
ATOM 666 C CA . SER A 1 83 ? -9.819 -10.095 10.154 1.00 85.00 83 SER A CA 1
ATOM 667 C C . SER A 1 83 ? -10.084 -8.668 9.663 1.00 85.00 83 SER A C 1
ATOM 669 O O . SER A 1 83 ? -9.340 -8.116 8.868 1.00 85.00 83 SER A O 1
ATOM 671 N N . GLY A 1 84 ? -11.158 -8.046 10.146 1.00 86.25 84 GLY A N 1
ATOM 672 C CA . GLY A 1 84 ? -11.425 -6.636 9.870 1.00 86.25 84 GLY A CA 1
ATOM 673 C C . GLY A 1 84 ? -11.729 -6.294 8.407 1.00 86.25 84 GLY A C 1
ATOM 674 O O . GLY A 1 84 ? -11.972 -7.149 7.555 1.00 86.25 84 GLY A O 1
ATOM 675 N N . GLU A 1 85 ? -11.786 -4.993 8.147 1.00 88.38 85 GLU A N 1
ATOM 676 C CA . GLU A 1 85 ? -12.264 -4.418 6.888 1.00 88.38 85 GLU A CA 1
ATOM 677 C C . GLU A 1 85 ? -11.693 -3.016 6.610 1.00 88.38 85 GLU A C 1
ATOM 679 O O . GLU A 1 85 ? -12.229 -2.293 5.776 1.00 88.38 85 GLU A O 1
ATOM 684 N N . THR A 1 86 ? -10.607 -2.619 7.281 1.00 88.94 86 THR A N 1
ATOM 685 C CA . THR A 1 86 ? -9.858 -1.372 7.025 1.00 88.94 86 THR A CA 1
ATOM 686 C C . THR A 1 86 ? -8.351 -1.571 7.246 1.00 88.94 86 THR A C 1
ATOM 688 O O . THR A 1 86 ? -7.948 -2.520 7.925 1.00 88.94 86 THR A O 1
ATOM 691 N N . PHE A 1 87 ? -7.506 -0.693 6.690 1.00 87.88 87 PHE A N 1
ATOM 692 C CA . PHE A 1 87 ? -6.094 -0.621 7.071 1.00 87.88 87 PHE A CA 1
ATOM 693 C C . PHE A 1 87 ? -5.943 0.200 8.357 1.00 87.88 87 PHE A C 1
ATOM 695 O O . PHE A 1 87 ? -6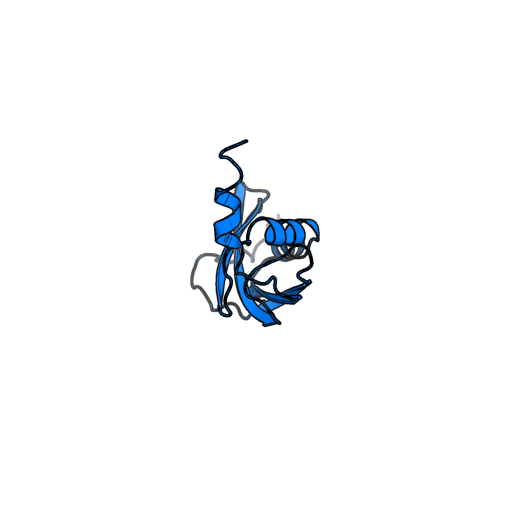.217 1.398 8.392 1.00 87.88 87 PHE A O 1
ATOM 702 N N . GLY A 1 88 ? -5.467 -0.454 9.412 1.00 87.44 88 GLY A N 1
ATOM 703 C CA . GLY A 1 88 ? -5.127 0.160 10.688 1.00 87.44 88 GLY A CA 1
ATOM 704 C C . GLY A 1 88 ? -3.628 0.425 10.862 1.00 87.44 88 GLY A C 1
ATOM 705 O O . GLY A 1 88 ? -2.805 0.008 10.043 1.00 87.44 88 GLY A O 1
ATOM 706 N N . PRO A 1 89 ? -3.242 1.086 11.967 1.00 85.25 89 PRO A N 1
ATOM 707 C CA . PRO A 1 89 ? -1.841 1.374 12.287 1.00 85.25 89 PRO A CA 1
ATOM 708 C C . PRO A 1 89 ? -0.986 0.113 12.486 1.00 85.25 89 PRO A C 1
ATOM 710 O O . PRO A 1 89 ? 0.206 0.141 12.177 1.00 85.25 89 PRO A O 1
ATOM 713 N N . ASP A 1 90 ? -1.602 -0.976 12.951 1.00 86.88 90 ASP A N 1
ATOM 714 C CA . ASP A 1 90 ? -0.950 -2.256 13.248 1.00 86.88 90 ASP A CA 1
ATOM 715 C C . ASP A 1 90 ? -1.179 -3.320 12.159 1.00 86.88 90 ASP A C 1
ATOM 717 O O . ASP A 1 90 ? -0.705 -4.444 12.292 1.00 86.88 90 ASP A O 1
ATOM 721 N N . THR A 1 91 ? -1.881 -2.982 11.070 1.00 90.50 91 THR A N 1
ATOM 722 C CA . THR A 1 91 ? -2.164 -3.931 9.984 1.00 90.50 91 THR A CA 1
ATOM 723 C C . THR A 1 91 ? -0.877 -4.366 9.288 1.00 90.50 91 THR A C 1
ATOM 725 O O . THR A 1 91 ? -0.152 -3.543 8.710 1.00 90.50 91 THR A O 1
ATOM 728 N N . GLU A 1 92 ? -0.612 -5.669 9.284 1.00 91.88 92 GLU A N 1
ATOM 729 C CA . GLU A 1 92 ? 0.472 -6.271 8.512 1.00 91.88 92 GLU A CA 1
ATOM 730 C C . GLU A 1 92 ? 0.128 -6.228 7.016 1.00 91.88 92 GLU A C 1
ATOM 732 O O . GLU A 1 92 ? -0.963 -6.624 6.606 1.00 91.88 92 GLU A O 1
ATOM 737 N N . ILE A 1 93 ? 1.048 -5.733 6.185 1.00 92.25 93 ILE A N 1
ATOM 738 C CA . ILE A 1 93 ? 0.871 -5.688 4.731 1.00 92.25 93 ILE A CA 1
ATOM 739 C C . ILE A 1 93 ? 1.812 -6.721 4.126 1.00 92.25 93 ILE A C 1
ATOM 741 O O . ILE A 1 93 ? 3.023 -6.635 4.295 1.00 92.25 93 ILE A O 1
ATOM 745 N N . GLU A 1 94 ? 1.256 -7.703 3.423 1.00 93.75 94 GLU A N 1
ATOM 746 C CA . GLU A 1 94 ? 2.041 -8.674 2.666 1.00 93.75 94 GLU A CA 1
ATOM 747 C C . GLU A 1 94 ? 1.938 -8.390 1.171 1.00 93.75 94 GLU A C 1
ATOM 749 O O . GLU A 1 94 ? 0.843 -8.254 0.622 1.00 93.75 94 GLU A O 1
ATOM 754 N N . TRP A 1 95 ? 3.089 -8.359 0.503 1.00 92.25 95 TRP A N 1
ATOM 755 C CA . TRP A 1 95 ? 3.175 -8.154 -0.935 1.00 92.25 95 TRP A CA 1
ATOM 756 C C . TRP A 1 95 ? 3.127 -9.479 -1.691 1.00 92.25 95 TRP A C 1
ATOM 758 O O . TRP A 1 95 ? 3.911 -10.394 -1.440 1.00 92.25 95 TRP A O 1
ATOM 768 N N . ALA A 1 96 ? 2.225 -9.563 -2.665 1.00 92.12 96 ALA A N 1
ATOM 769 C CA . ALA A 1 96 ? 2.146 -10.667 -3.609 1.00 92.12 96 ALA A CA 1
ATOM 770 C C . ALA A 1 96 ? 2.379 -10.180 -5.044 1.00 92.12 96 ALA A C 1
ATOM 772 O O . ALA A 1 96 ? 2.018 -9.069 -5.425 1.00 92.12 96 ALA A O 1
ATOM 773 N N . VAL A 1 97 ? 2.933 -11.044 -5.887 1.00 90.62 97 VAL A N 1
ATOM 774 C CA . VAL A 1 97 ? 3.030 -10.771 -7.324 1.00 90.62 97 VAL A CA 1
ATOM 775 C C . VAL A 1 97 ? 1.868 -11.468 -8.017 1.00 90.62 97 VAL A C 1
ATOM 777 O O . VAL A 1 97 ? 1.712 -12.683 -7.886 1.00 90.62 97 VAL A O 1
ATOM 780 N N . ARG A 1 98 ? 1.047 -10.716 -8.756 1.00 87.62 98 ARG A N 1
ATOM 781 C CA . ARG A 1 98 ? -0.023 -11.288 -9.587 1.00 87.62 98 ARG A CA 1
ATOM 782 C C . ARG A 1 98 ? 0.381 -11.337 -11.052 1.00 87.62 98 ARG A C 1
ATOM 784 O O . ARG A 1 98 ? 1.109 -10.473 -11.535 1.00 87.62 98 ARG A O 1
ATOM 791 N N . GLU A 1 99 ? -0.156 -12.313 -11.777 1.00 81.56 99 GLU A N 1
ATOM 792 C CA . GLU A 1 99 ? -0.053 -12.348 -13.235 1.00 81.56 99 GLU A CA 1
ATOM 793 C C . GLU A 1 99 ? -0.573 -11.030 -13.823 1.00 81.56 99 GLU A C 1
ATOM 795 O O . GLU A 1 99 ? -1.652 -10.538 -13.464 1.00 81.56 99 GLU A O 1
ATOM 800 N N . ALA A 1 100 ? 0.209 -10.452 -14.731 1.00 71.00 100 ALA A N 1
ATOM 801 C CA . ALA A 1 100 ? -0.218 -9.303 -15.502 1.00 71.00 100 ALA A CA 1
ATOM 802 C C . ALA A 1 100 ? -1.358 -9.763 -16.420 1.00 71.00 100 ALA A C 1
ATOM 804 O O . ALA A 1 100 ? -1.123 -10.448 -17.416 1.00 71.00 100 ALA A O 1
ATOM 805 N N . CYS A 1 101 ? -2.613 -9.444 -16.079 1.00 55.56 101 CYS A N 1
ATOM 806 C CA . CYS A 1 101 ? -3.721 -9.635 -17.012 1.00 55.56 101 CYS A CA 1
ATOM 807 C C . CYS A 1 101 ? -3.442 -8.695 -18.180 1.00 55.56 101 CYS A C 1
ATOM 809 O O . CYS A 1 101 ? -3.616 -7.488 -18.031 1.00 55.56 101 CYS A O 1
ATOM 811 N N . GLY A 1 102 ? -2.883 -9.243 -19.261 1.00 50.66 102 GLY A N 1
ATOM 812 C CA . GLY A 1 102 ? -2.255 -8.486 -20.330 1.00 50.66 102 GLY A CA 1
ATOM 813 C C . GLY A 1 102 ? -3.141 -7.356 -20.828 1.00 50.66 102 GLY A C 1
ATOM 814 O O . GLY A 1 102 ? -3.980 -7.561 -21.701 1.00 50.66 102 GLY A O 1
ATOM 815 N N . MET A 1 103 ? -2.908 -6.143 -20.328 1.00 44.44 103 MET A N 1
ATOM 816 C CA . MET A 1 103 ? -3.292 -4.964 -21.070 1.00 44.44 103 MET A CA 1
ATOM 817 C C . MET A 1 103 ? -2.394 -4.947 -22.301 1.00 44.44 103 MET A C 1
ATOM 819 O O . MET A 1 103 ? -1.208 -4.622 -22.241 1.00 44.44 103 MET A O 1
ATOM 823 N N . GLN A 1 104 ? -2.968 -5.294 -23.452 1.00 47.28 104 GLN A N 1
ATOM 824 C CA . GLN A 1 104 ? -2.545 -4.681 -24.702 1.00 47.28 104 GLN A CA 1
ATOM 825 C C . GLN A 1 104 ? -2.685 -3.160 -24.526 1.00 47.28 104 GLN A C 1
ATOM 827 O O . GLN A 1 104 ? -3.746 -2.593 -24.759 1.00 47.28 104 GLN A O 1
ATOM 832 N N . GLY A 1 105 ? -1.625 -2.511 -24.046 1.00 40.91 105 GLY A N 1
ATOM 833 C CA . GLY A 1 105 ? -1.682 -1.116 -23.626 1.00 40.91 105 GLY A CA 1
ATOM 834 C C . GLY A 1 105 ? -0.312 -0.532 -23.303 1.00 40.91 105 GLY A C 1
ATOM 835 O O . GLY A 1 105 ? -0.066 -0.127 -22.181 1.00 40.91 105 GLY A O 1
ATOM 836 N N . GLY A 1 106 ? 0.573 -0.457 -24.304 1.00 41.41 106 GLY A N 1
ATOM 837 C CA . GLY A 1 106 ? 1.491 0.684 -24.376 1.00 41.41 106 GLY A CA 1
ATOM 838 C C . GLY A 1 106 ? 2.900 0.572 -23.785 1.00 41.41 106 GLY A C 1
ATOM 839 O O . GLY A 1 106 ? 3.443 1.598 -23.407 1.00 41.41 106 GLY A O 1
ATOM 840 N N . TRP A 1 107 ? 3.565 -0.585 -23.812 1.00 39.84 107 TRP A N 1
ATOM 841 C CA 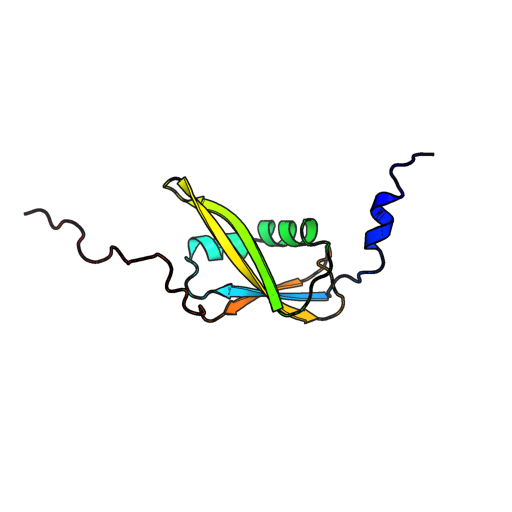. TRP A 1 107 ? 5.036 -0.592 -23.890 1.00 39.84 107 TRP A CA 1
ATOM 842 C C . TRP A 1 107 ? 5.491 -1.504 -25.027 1.00 39.84 107 TRP A C 1
ATOM 844 O O . TRP A 1 107 ? 5.815 -2.677 -24.845 1.00 39.84 107 TRP A O 1
ATOM 854 N N . LYS A 1 108 ? 5.511 -0.960 -26.253 1.00 40.25 108 LYS A N 1
ATOM 855 C CA . LYS A 1 108 ? 6.371 -1.530 -27.292 1.00 40.25 108 LYS A CA 1
ATOM 856 C C . LYS A 1 108 ? 7.803 -1.314 -26.828 1.00 40.25 108 LYS A C 1
ATOM 858 O O . LYS A 1 108 ? 8.326 -0.208 -26.912 1.00 40.25 108 LYS A O 1
ATOM 863 N N . VAL A 1 109 ? 8.395 -2.398 -26.346 1.00 48.62 109 VAL A N 1
ATOM 864 C CA . VAL A 1 109 ? 9.827 -2.578 -26.150 1.00 48.62 109 VAL A CA 1
ATOM 865 C C . VAL A 1 109 ? 10.584 -1.923 -27.320 1.00 48.62 109 VAL A C 1
ATOM 867 O O . VAL A 1 109 ? 10.557 -2.390 -28.457 1.00 48.62 109 VAL A O 1
ATOM 870 N N . GLN A 1 110 ? 11.228 -0.787 -27.061 1.00 47.75 110 GLN A N 1
ATOM 871 C CA . GLN A 1 110 ? 12.401 -0.355 -27.814 1.00 47.75 110 GLN A CA 1
ATOM 872 C C . GLN A 1 110 ? 13.587 -0.983 -27.090 1.00 47.75 110 GLN A C 1
ATOM 874 O O . GLN A 1 110 ? 14.234 -0.392 -26.233 1.00 47.75 110 GLN A O 1
ATOM 879 N N . SER A 1 111 ? 13.801 -2.263 -27.355 1.00 50.88 111 SER A N 1
ATOM 880 C CA . SER A 1 111 ? 15.023 -2.960 -26.976 1.00 50.88 111 SER A CA 1
ATOM 881 C C . SER A 1 111 ? 15.329 -3.955 -28.074 1.00 50.88 111 SER A C 1
ATOM 883 O O . SER A 1 111 ? 14.883 -5.095 -28.029 1.00 50.88 111 SER A O 1
ATOM 885 N N . ARG A 1 112 ? 16.020 -3.453 -29.099 1.00 46.12 112 ARG A N 1
ATOM 886 C CA . ARG A 1 112 ? 17.053 -4.127 -29.896 1.00 46.12 112 ARG A CA 1
ATOM 887 C C . ARG A 1 112 ? 17.611 -3.089 -30.867 1.00 46.12 112 ARG A C 1
ATOM 889 O O . ARG A 1 112 ? 17.039 -2.896 -31.927 1.00 46.12 112 ARG A O 1
ATOM 896 N N . ASP A 1 113 ? 18.602 -2.350 -30.372 1.00 42.69 113 ASP A N 1
ATOM 897 C CA . ASP A 1 113 ? 19.753 -1.752 -31.072 1.00 42.69 113 ASP A CA 1
ATOM 898 C C . ASP A 1 113 ? 20.247 -0.548 -30.254 1.00 42.69 113 ASP A C 1
ATOM 900 O O . ASP A 1 113 ? 19.763 0.574 -30.383 1.00 42.69 113 ASP A O 1
ATOM 904 N N . GLY A 1 114 ? 21.200 -0.802 -29.353 1.00 44.56 114 GLY A N 1
ATOM 905 C CA . GLY A 1 114 ? 22.123 0.254 -28.941 1.00 44.56 114 GLY A CA 1
ATOM 906 C C . GLY A 1 114 ? 23.073 0.540 -30.111 1.00 44.56 114 GLY A C 1
ATOM 907 O O . GLY A 1 114 ? 23.370 -0.391 -30.864 1.00 44.56 114 GLY A O 1
ATOM 908 N N . PRO A 1 115 ? 23.547 1.781 -30.308 1.00 48.41 115 PRO A N 1
ATOM 909 C CA . PRO A 1 115 ? 24.459 2.070 -31.403 1.00 48.41 115 PRO A CA 1
ATOM 910 C C . PRO A 1 115 ? 25.781 1.327 -31.177 1.00 48.41 115 PRO A C 1
ATOM 912 O O . PRO A 1 115 ? 26.544 1.660 -30.274 1.00 48.41 115 PRO A O 1
ATOM 915 N N . ASN A 1 116 ? 26.057 0.321 -32.009 1.00 49.34 116 ASN A N 1
ATOM 916 C CA . ASN A 1 116 ? 27.437 -0.033 -32.313 1.00 49.34 116 ASN A CA 1
ATOM 917 C C . ASN A 1 116 ? 27.919 0.997 -33.336 1.00 49.34 116 ASN A C 1
ATOM 919 O O . ASN A 1 116 ? 27.530 0.951 -34.502 1.00 49.34 116 ASN A O 1
ATOM 923 N N . GLU A 1 117 ? 28.693 1.967 -32.861 1.00 48.41 117 GLU A N 1
ATOM 924 C CA . GLU A 1 117 ? 29.420 2.905 -33.711 1.00 48.41 117 GLU A CA 1
ATOM 925 C C . GLU A 1 117 ? 30.460 2.125 -34.541 1.00 48.41 117 GLU A C 1
ATOM 927 O O . GLU A 1 117 ? 31.143 1.240 -34.014 1.00 48.41 117 GLU A O 1
ATOM 932 N N . VAL A 1 118 ? 30.519 2.423 -35.843 1.00 50.03 118 VAL A N 1
ATOM 933 C CA . VAL A 1 118 ? 31.541 1.971 -36.806 1.00 50.03 118 VAL A CA 1
ATOM 934 C C . VAL A 1 118 ? 32.537 3.084 -37.074 1.00 50.03 118 VAL A C 1
ATOM 936 O O . VAL A 1 118 ? 32.104 4.258 -37.075 1.00 50.03 118 VAL A O 1
#

pLDDT: mean 75.78, std 18.01, range [39.84, 94.62]

Secondary structure (DSSP, 8-state):
--TTSGGGGGGTT-PBPSEEEEEEETTS-HHHHHHHTSHHHHHHHHHH--S---TT-EEEEEEEE-TTS-EEEEEEEEEEEESSSB--TT-EEEEEEEP------S-----S------

Radius of gyration: 18.71 Å; Cα contacts (8 Å, |Δi|>4): 176; chains: 1; bounding box: 50×35×60 Å

Organism: NCBI:txid2953748

Foldseek 3Di:
DDPPPPVVCVLPPWDAFQEWEKEFEPPDDPVRVVQCPDPVNLQVQLVPFSDFADAFDWDWCFSDAPPVRDTHTIIMGTHDTHDTGTRHNNYHYHYDYDHDPDDPDDDPDPPDDDDPDD

Nearest PDB structures (foldseek):
  5c19-assembly1_E  TM=6.175E-01  e=3.382E-02  Homo sapiens
  8uv2-assembly1_F  TM=5.843E-01  e=4.387E-02  Homo sapiens
  6mdn-assembly1_C  TM=4.768E-01  e=3.514E-01  Cricetulus griseus
  7mus-assembly1_AH  TM=1.280E-01  e=1.786E+00  Legionella pneumophila